Protein AF-A0A7X6NTT7-F1 (afdb_monomer)

Structure (mmCIF, N/CA/C/O backbone):
data_AF-A0A7X6NTT7-F1
#
_entry.id   AF-A0A7X6NT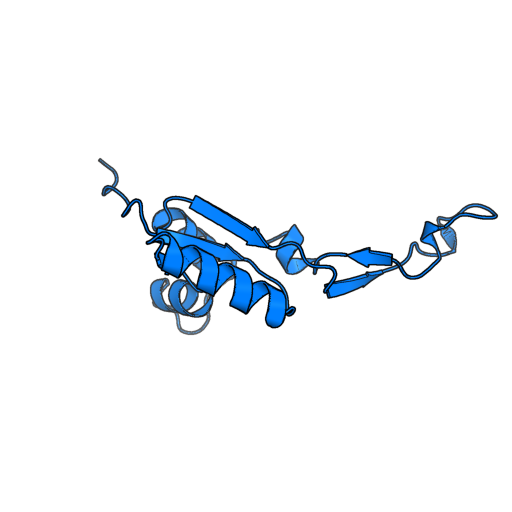T7-F1
#
loop_
_atom_site.group_PDB
_atom_site.id
_atom_site.type_symbol
_atom_site.label_atom_id
_atom_site.label_alt_id
_atom_site.label_comp_id
_atom_site.label_asym_id
_atom_site.label_entity_id
_atom_site.label_seq_id
_atom_site.pdbx_PDB_ins_code
_atom_site.Cartn_x
_atom_site.Cartn_y
_atom_site.Cartn_z
_atom_site.occupancy
_atom_si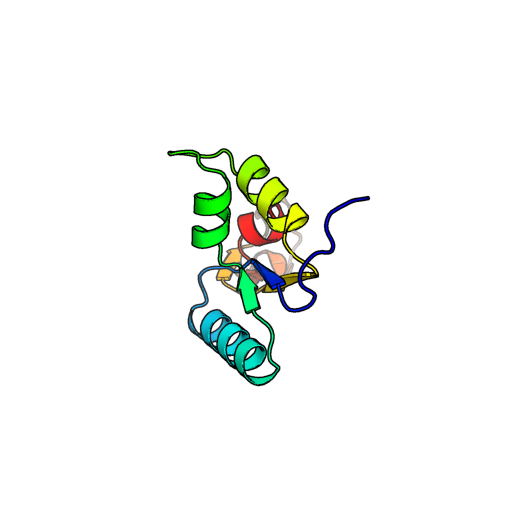te.B_iso_or_equiv
_atom_site.auth_seq_id
_atom_site.auth_comp_id
_atom_site.auth_asym_id
_atom_site.auth_atom_id
_atom_site.pdbx_PDB_model_num
ATOM 1 N N . MET A 1 1 ? -4.968 -7.625 28.990 1.00 46.72 1 MET A N 1
ATOM 2 C CA . MET A 1 1 ? -5.904 -7.962 27.899 1.00 46.72 1 MET A CA 1
ATOM 3 C C . MET A 1 1 ? -5.782 -6.836 26.887 1.00 46.72 1 MET A C 1
ATOM 5 O O . MET A 1 1 ? -5.971 -5.695 27.293 1.00 46.72 1 MET A O 1
ATOM 9 N N . ARG A 1 2 ? -5.314 -7.092 25.657 1.00 56.12 2 ARG A N 1
ATOM 10 C CA . ARG A 1 2 ? -5.354 -6.041 24.624 1.00 56.12 2 ARG A CA 1
ATOM 11 C C . ARG A 1 2 ? -6.835 -5.708 24.385 1.00 56.12 2 ARG A C 1
ATOM 13 O O . ARG A 1 2 ? -7.625 -6.653 24.414 1.00 56.12 2 ARG A O 1
ATOM 20 N N . PRO A 1 3 ? -7.224 -4.430 24.243 1.00 60.34 3 PRO A N 1
ATOM 21 C CA . PRO A 1 3 ? -8.592 -4.107 23.860 1.00 60.34 3 PRO A CA 1
ATOM 22 C C . PRO A 1 3 ? -8.917 -4.855 22.566 1.00 60.34 3 PRO A C 1
ATOM 24 O O . PRO A 1 3 ? -8.066 -4.968 21.682 1.00 60.34 3 PRO A O 1
ATOM 27 N N . GLU A 1 4 ? -10.106 -5.444 22.515 1.00 79.19 4 GLU A N 1
ATOM 28 C CA . GLU A 1 4 ? -10.564 -6.178 21.343 1.00 79.19 4 GLU A CA 1
ATOM 29 C C . GLU A 1 4 ? -10.699 -5.182 20.187 1.00 79.19 4 GLU A C 1
ATOM 31 O O . GLU A 1 4 ? -11.386 -4.166 20.303 1.00 79.19 4 GLU A O 1
ATOM 36 N N . VAL A 1 5 ? -9.949 -5.423 19.112 1.00 87.06 5 VAL A N 1
ATOM 37 C CA . VAL A 1 5 ? -9.980 -4.587 17.912 1.00 87.06 5 VAL A CA 1
ATOM 38 C C . VAL A 1 5 ? -11.318 -4.817 17.211 1.00 87.06 5 VAL A C 1
ATOM 40 O O . VAL A 1 5 ? -11.767 -5.957 17.120 1.00 87.06 5 VAL A O 1
ATOM 43 N N . ASP A 1 6 ? -11.965 -3.755 16.718 1.00 91.69 6 ASP A N 1
ATOM 44 C CA . ASP A 1 6 ? -13.211 -3.896 15.956 1.00 91.69 6 ASP A CA 1
ATOM 45 C C . ASP A 1 6 ? -12.955 -4.801 14.735 1.00 91.69 6 ASP A C 1
ATOM 47 O O . ASP A 1 6 ? -12.123 -4.453 13.888 1.00 91.69 6 ASP A O 1
ATOM 51 N N . PRO A 1 7 ? -13.666 -5.937 14.597 1.00 92.62 7 PRO A N 1
ATOM 52 C CA . PRO A 1 7 ? -13.410 -6.902 13.531 1.00 92.62 7 PRO A CA 1
ATOM 53 C C . PRO A 1 7 ? -13.647 -6.329 12.127 1.00 92.62 7 PRO A C 1
ATOM 55 O O . PRO A 1 7 ? -13.225 -6.921 11.133 1.00 92.62 7 PRO A O 1
ATOM 58 N N . ARG A 1 8 ? -14.320 -5.178 12.023 1.00 93.44 8 ARG A N 1
ATOM 59 C CA . ARG A 1 8 ? -14.600 -4.493 10.758 1.00 93.44 8 ARG A CA 1
ATOM 60 C C . ARG A 1 8 ? -13.458 -3.579 10.325 1.00 93.44 8 ARG A C 1
ATOM 62 O O . ARG A 1 8 ? -13.412 -3.227 9.147 1.00 93.44 8 ARG A O 1
ATOM 69 N N . LYS A 1 9 ? -12.553 -3.185 11.228 1.00 93.88 9 LYS A N 1
ATOM 70 C CA . LYS A 1 9 ? -11.471 -2.236 10.935 1.00 93.88 9 LYS A CA 1
ATOM 71 C C . LYS A 1 9 ? -10.367 -2.900 10.117 1.00 93.88 9 LYS A C 1
ATOM 73 O O . LYS A 1 9 ? -9.673 -3.793 10.598 1.00 93.88 9 LYS A O 1
ATOM 78 N N . VAL A 1 10 ? -10.176 -2.447 8.880 1.00 93.62 10 VAL A N 1
ATOM 79 C CA . VAL A 1 10 ? -9.165 -2.989 7.958 1.00 93.62 10 VAL A CA 1
ATOM 80 C C . VAL A 1 10 ? -8.259 -1.875 7.466 1.00 93.62 10 VAL A C 1
ATOM 82 O O . VAL A 1 10 ? -8.726 -0.931 6.838 1.00 93.62 10 VAL A O 1
ATOM 85 N N . PHE A 1 11 ? -6.958 -1.979 7.699 1.00 92.31 11 PHE A N 1
ATOM 86 C CA . PHE A 1 11 ? -6.004 -1.003 7.185 1.00 92.31 11 PHE A CA 1
ATOM 87 C C . PHE A 1 11 ? -5.662 -1.276 5.722 1.00 92.31 11 PHE A C 1
ATOM 89 O O . PHE A 1 11 ? -5.676 -2.421 5.265 1.00 92.31 11 PHE A O 1
ATOM 96 N N . VAL A 1 12 ? -5.401 -0.214 4.962 1.00 91.12 12 VAL A N 1
ATOM 97 C CA . VAL A 1 12 ? -5.295 -0.283 3.504 1.00 91.12 12 VAL A CA 1
ATOM 98 C C . VAL A 1 12 ? -4.081 0.475 3.029 1.00 91.12 12 VAL A C 1
ATOM 100 O O . VAL A 1 12 ? -3.989 1.685 3.215 1.00 91.12 12 VAL A O 1
ATOM 103 N N . ILE A 1 13 ? -3.215 -0.234 2.321 1.00 90.62 13 ILE A N 1
ATOM 104 C CA . ILE A 1 13 ? -2.002 0.316 1.729 1.00 90.62 13 ILE A CA 1
ATOM 105 C C . ILE A 1 13 ? -2.152 0.194 0.219 1.00 90.62 13 ILE A C 1
ATOM 107 O O . ILE A 1 13 ? -2.521 -0.862 -0.292 1.00 90.62 13 ILE A O 1
ATOM 111 N N . HIS A 1 14 ? -1.955 1.290 -0.507 1.00 92.12 14 HIS A N 1
ATOM 112 C CA . HIS A 1 14 ? -2.146 1.325 -1.953 1.00 92.12 14 HIS A CA 1
ATOM 113 C C . HIS A 1 14 ? -1.239 2.369 -2.605 1.00 92.12 14 HIS A C 1
ATOM 115 O O . HIS A 1 14 ? -0.792 3.321 -1.965 1.00 92.12 14 HIS A O 1
ATOM 121 N N . GLY A 1 15 ? -1.007 2.208 -3.907 1.00 92.12 15 GLY A N 1
ATOM 122 C CA . GLY A 1 15 ? -0.293 3.184 -4.724 1.00 92.12 15 GLY A CA 1
ATOM 123 C C . GLY A 1 15 ? -1.175 4.354 -5.185 1.00 92.12 15 GLY A C 1
ATOM 124 O O . GLY A 1 15 ? -2.126 4.762 -4.523 1.00 92.12 15 GLY A O 1
ATOM 125 N N . ARG A 1 16 ? -0.858 4.918 -6.346 1.00 93.25 16 ARG A N 1
ATOM 126 C CA . ARG A 1 16 ? -1.558 6.027 -7.007 1.00 93.25 16 ARG A CA 1
ATOM 127 C C . ARG A 1 16 ? -2.638 5.585 -8.004 1.00 93.25 16 ARG A C 1
ATOM 129 O O . ARG A 1 16 ? -3.279 6.447 -8.604 1.00 93.25 16 ARG A O 1
ATOM 136 N N . ASN A 1 17 ? -2.882 4.286 -8.184 1.00 95.25 17 ASN A N 1
ATOM 137 C CA . ASN A 1 17 ? -3.980 3.793 -9.023 1.00 95.25 17 ASN A CA 1
ATOM 138 C C . ASN A 1 17 ? -5.365 4.074 -8.398 1.00 95.25 17 ASN A C 1
ATOM 140 O O . ASN A 1 17 ? -5.963 3.241 -7.711 1.00 95.25 17 ASN A O 1
ATOM 144 N N . GLU A 1 18 ? -5.888 5.274 -8.655 1.00 93.94 18 GLU A N 1
ATOM 145 C CA . GLU A 1 18 ? -7.181 5.742 -8.145 1.00 93.94 18 GLU A CA 1
ATOM 146 C C . GLU A 1 18 ? -8.377 4.846 -8.519 1.00 93.94 18 GLU A C 1
ATOM 148 O O . GLU A 1 18 ? -9.209 4.593 -7.642 1.00 93.94 18 GLU A O 1
ATOM 153 N N . PRO A 1 19 ? -8.508 4.335 -9.761 1.00 96.44 19 PRO A N 1
ATOM 154 C CA . PRO A 1 19 ? -9.574 3.391 -10.095 1.00 96.44 19 PRO A CA 1
ATOM 155 C C . PRO A 1 19 ? -9.563 2.131 -9.221 1.00 96.44 19 PRO A C 1
ATOM 157 O O . PRO A 1 19 ? -10.600 1.772 -8.655 1.00 96.44 19 PRO A O 1
ATOM 160 N N . ALA A 1 20 ? -8.400 1.494 -9.055 1.00 95.00 20 ALA A N 1
ATOM 161 C CA . ALA A 1 20 ? -8.263 0.289 -8.239 1.00 95.00 20 ALA A CA 1
ATOM 162 C C . ALA A 1 20 ? -8.553 0.575 -6.758 1.00 95.00 20 ALA A C 1
ATOM 164 O O . ALA A 1 20 ? -9.310 -0.161 -6.117 1.00 95.00 20 ALA A O 1
ATOM 165 N N . ARG A 1 21 ? -8.038 1.700 -6.238 1.00 92.44 21 ARG A N 1
ATOM 166 C CA . ARG A 1 21 ? -8.343 2.184 -4.887 1.00 92.44 21 ARG A CA 1
ATOM 167 C C . ARG A 1 21 ? -9.851 2.335 -4.693 1.00 92.44 21 ARG A C 1
ATOM 169 O O . ARG A 1 21 ? -10.421 1.730 -3.787 1.00 92.44 21 ARG A O 1
ATOM 176 N N . LYS A 1 22 ? -10.531 3.096 -5.554 1.00 92.88 22 LYS A N 1
ATOM 177 C CA . LYS A 1 22 ? -11.981 3.332 -5.441 1.00 92.88 22 LYS A CA 1
ATOM 178 C C . LYS A 1 22 ? -12.783 2.032 -5.487 1.00 92.88 22 LYS A C 1
ATOM 180 O O . LYS A 1 22 ? -13.702 1.880 -4.682 1.00 92.88 22 LYS A O 1
ATOM 185 N N . GLY A 1 23 ? -12.411 1.096 -6.361 1.00 94.88 23 GLY A N 1
ATOM 186 C CA . GLY A 1 23 ? -13.036 -0.226 -6.449 1.00 94.88 23 GLY A CA 1
ATOM 187 C C . GLY A 1 23 ? -12.917 -1.022 -5.148 1.00 94.88 23 GLY A C 1
ATOM 188 O O . GLY A 1 23 ? -13.925 -1.488 -4.617 1.00 94.88 23 GLY A O 1
ATOM 189 N N . LEU A 1 24 ? -11.713 -1.096 -4.574 1.00 92.62 24 LEU A N 1
ATOM 190 C CA . LEU A 1 24 ? -11.472 -1.801 -3.312 1.00 92.62 24 LEU A CA 1
ATOM 191 C C . LEU A 1 24 ? -12.250 -1.176 -2.142 1.00 92.62 24 LEU A C 1
ATOM 193 O O . LEU A 1 24 ? -12.864 -1.880 -1.338 1.00 92.62 24 LEU A O 1
ATOM 197 N N . PHE A 1 25 ? -12.265 0.155 -2.053 1.00 90.50 25 PHE A N 1
ATOM 198 C CA . PHE A 1 25 ? -13.029 0.868 -1.029 1.00 90.50 25 PHE A CA 1
ATOM 199 C C . PHE A 1 25 ? -14.544 0.670 -1.186 1.00 90.50 25 PHE A C 1
ATOM 201 O O . PHE A 1 25 ? -15.240 0.516 -0.183 1.00 90.50 25 PHE A O 1
ATOM 208 N N . ALA A 1 26 ? -15.061 0.642 -2.417 1.00 92.31 26 ALA A N 1
ATOM 209 C CA . ALA A 1 26 ? -16.471 0.363 -2.679 1.00 92.31 26 ALA A CA 1
ATOM 210 C C . ALA A 1 26 ? -16.853 -1.075 -2.295 1.00 92.31 26 ALA A C 1
ATOM 212 O O . ALA A 1 26 ? -17.848 -1.264 -1.598 1.00 92.31 26 ALA A O 1
ATOM 213 N N . PHE A 1 27 ? -16.038 -2.063 -2.678 1.00 92.81 27 PHE A N 1
ATOM 214 C CA . PHE A 1 27 ? -16.260 -3.467 -2.331 1.00 92.81 27 PHE A CA 1
ATOM 215 C C . PHE A 1 27 ? -16.314 -3.679 -0.816 1.00 92.81 27 PHE A C 1
ATOM 217 O O . PHE A 1 27 ? -17.268 -4.263 -0.313 1.00 92.81 27 PHE A O 1
ATOM 224 N N . ARG A 1 28 ? -15.346 -3.134 -0.071 1.00 89.75 28 ARG A N 1
ATOM 225 C CA . ARG A 1 28 ? -15.310 -3.257 1.395 1.00 89.75 28 ARG A CA 1
ATOM 226 C C . ARG A 1 28 ? -16.529 -2.663 2.080 1.00 89.75 28 ARG A C 1
ATOM 228 O O . ARG A 1 28 ? -17.103 -3.314 2.945 1.00 89.75 28 ARG A O 1
ATOM 235 N N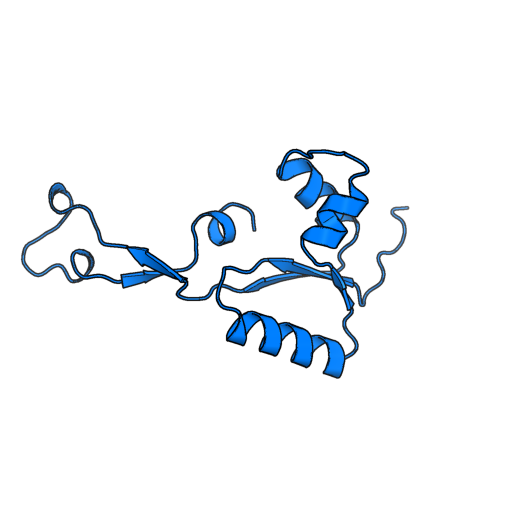 . ARG A 1 29 ? -16.960 -1.472 1.652 1.00 86.25 29 ARG A N 1
ATOM 236 C CA . ARG A 1 29 ? -18.201 -0.868 2.155 1.00 86.25 29 ARG A CA 1
ATOM 237 C C . ARG A 1 29 ? -19.412 -1.758 1.876 1.00 86.25 29 ARG A C 1
ATOM 239 O O . ARG A 1 29 ? -20.267 -1.886 2.743 1.00 86.25 29 ARG A O 1
ATOM 246 N N . ALA A 1 30 ? -19.468 -2.400 0.708 1.00 93.44 30 ALA A N 1
ATOM 247 C CA . ALA A 1 30 ? -20.559 -3.308 0.356 1.00 93.44 30 ALA A CA 1
ATOM 248 C C . ALA A 1 30 ? -20.601 -4.576 1.230 1.00 93.44 30 ALA A C 1
ATOM 250 O O . ALA A 1 30 ? -21.685 -5.094 1.480 1.00 93.44 30 ALA A O 1
ATOM 251 N N . ILE A 1 31 ? -19.452 -5.047 1.725 1.00 93.88 31 ILE A N 1
ATOM 252 C CA . ILE A 1 31 ? -19.359 -6.208 2.631 1.00 93.88 31 ILE A CA 1
ATOM 253 C C . ILE A 1 31 ? -19.276 -5.825 4.120 1.00 93.88 31 ILE A C 1
ATOM 255 O O . ILE A 1 31 ? -19.008 -6.682 4.957 1.00 93.88 31 ILE A O 1
ATOM 259 N N . GLY A 1 32 ? -19.508 -4.554 4.466 1.00 92.50 32 GLY A N 1
ATOM 260 C CA . GLY A 1 32 ? -19.570 -4.087 5.856 1.00 92.50 32 GLY A CA 1
ATOM 261 C C . GLY A 1 32 ? -18.219 -3.917 6.561 1.00 92.50 32 GLY A C 1
ATOM 262 O O . GLY A 1 32 ? -18.187 -3.859 7.790 1.00 92.50 32 GLY A O 1
ATOM 263 N N . LEU A 1 33 ? -17.115 -3.827 5.813 1.00 93.94 33 LEU A N 1
ATOM 264 C CA . LEU A 1 33 ? -15.788 -3.527 6.359 1.00 93.94 33 LEU A CA 1
ATOM 265 C C . LEU A 1 33 ? -15.522 -2.017 6.380 1.00 93.94 33 LEU A C 1
ATOM 267 O O . LEU A 1 33 ? -15.860 -1.291 5.440 1.00 93.94 33 LEU A O 1
ATOM 271 N N . GLU A 1 34 ? -14.854 -1.564 7.437 1.00 91.62 34 GLU A N 1
ATOM 272 C CA . GLU A 1 34 ? -14.495 -0.171 7.699 1.00 91.62 34 GLU A CA 1
ATOM 273 C C . GLU A 1 34 ? -12.997 0.048 7.431 1.00 91.62 34 GLU A C 1
ATOM 275 O O . GLU A 1 34 ? -12.155 -0.326 8.253 1.00 91.62 34 GLU A O 1
ATOM 280 N N . PRO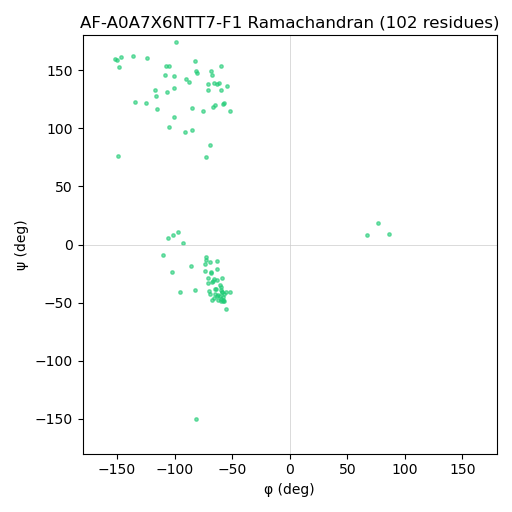 A 1 35 ? -12.622 0.624 6.275 1.00 89.62 35 PRO A N 1
ATOM 281 C CA . PRO A 1 35 ? -11.223 0.855 5.965 1.00 89.62 35 PRO A CA 1
ATOM 282 C C . PRO A 1 35 ? -10.632 1.974 6.828 1.00 89.62 35 PRO A C 1
ATOM 284 O O . PRO A 1 35 ? -11.216 3.051 6.900 1.00 89.62 35 PRO A O 1
ATOM 287 N N . ILE A 1 36 ? -9.455 1.736 7.406 1.00 90.94 36 ILE A N 1
ATOM 288 C CA . ILE A 1 36 ? -8.601 2.784 7.971 1.00 90.94 36 ILE A CA 1
ATOM 289 C C . ILE A 1 36 ? -7.769 3.349 6.820 1.00 90.94 36 ILE A C 1
ATOM 291 O O . ILE A 1 36 ? -6.993 2.622 6.188 1.00 90.94 36 ILE A O 1
ATOM 295 N N . GLU A 1 37 ? -7.954 4.631 6.516 1.00 85.12 37 GLU A N 1
ATOM 296 C CA . GLU A 1 37 ? -7.167 5.323 5.490 1.00 85.12 37 GLU A CA 1
ATOM 297 C C . GLU A 1 37 ? -5.816 5.796 6.037 1.00 85.12 37 GLU A 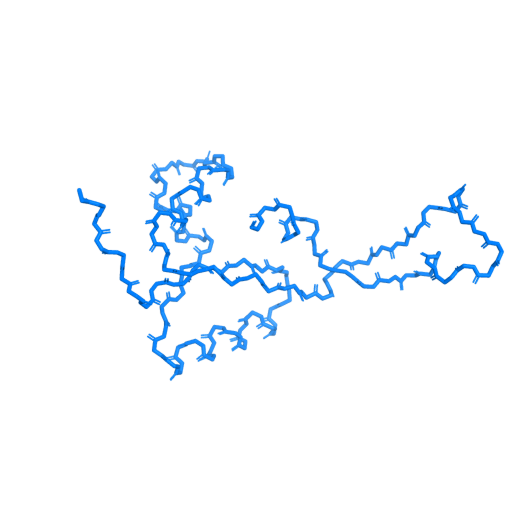C 1
ATOM 299 O O . GLU A 1 37 ? -5.651 6.020 7.234 1.00 85.12 37 GLU A O 1
ATOM 304 N N . TRP A 1 38 ? -4.846 6.024 5.148 1.00 85.69 38 TRP A N 1
ATOM 305 C CA . TRP A 1 38 ? -3.531 6.548 5.533 1.00 85.69 38 TRP A CA 1
ATOM 306 C C . TRP A 1 38 ? -3.620 7.870 6.316 1.00 85.69 38 TRP A C 1
ATOM 308 O O . TRP A 1 38 ? -2.937 8.055 7.318 1.00 85.69 38 TRP A O 1
ATOM 318 N N . SER A 1 39 ? -4.505 8.783 5.906 1.00 86.38 39 SER A N 1
ATOM 319 C CA . SER A 1 39 ? -4.739 10.055 6.605 1.00 86.38 39 SER A CA 1
ATOM 320 C C . SER A 1 39 ? -5.383 9.879 7.984 1.00 86.38 39 SER A C 1
ATOM 322 O O . SER A 1 39 ? -5.108 10.662 8.896 1.00 86.38 39 SER A O 1
ATOM 324 N N . GLU A 1 40 ? -6.223 8.855 8.152 1.00 89.69 40 GLU A N 1
ATOM 325 C CA . GLU A 1 40 ? -6.779 8.482 9.456 1.00 89.69 40 GLU A CA 1
ATOM 326 C C . GLU A 1 40 ? -5.660 7.944 10.351 1.00 89.69 40 GLU A C 1
ATOM 328 O O . GLU A 1 40 ? -5.479 8.453 11.452 1.00 89.69 40 GLU A O 1
ATOM 333 N N . ALA A 1 41 ? -4.827 7.030 9.842 1.00 89.88 41 ALA A N 1
ATOM 334 C CA . ALA A 1 41 ? -3.675 6.493 10.566 1.00 89.88 41 ALA A CA 1
ATOM 335 C C . ALA A 1 41 ? -2.672 7.585 10.990 1.00 89.88 41 ALA A C 1
ATOM 337 O O . ALA A 1 41 ? -2.202 7.573 12.127 1.00 89.88 41 ALA A O 1
ATOM 338 N N . ILE A 1 42 ? -2.393 8.574 10.127 1.00 90.62 42 ILE A N 1
ATOM 339 C CA . ILE A 1 42 ? -1.589 9.757 10.491 1.00 90.62 42 ILE A CA 1
ATOM 340 C C . ILE A 1 42 ? -2.237 10.494 11.665 1.00 90.62 42 ILE A C 1
ATOM 342 O O . ILE A 1 42 ? -1.564 10.811 12.643 1.00 90.62 42 ILE A O 1
ATOM 346 N N . THR A 1 43 ? -3.544 10.747 11.592 1.00 92.38 43 THR A N 1
ATOM 347 C CA . THR A 1 43 ? -4.276 11.485 12.633 1.00 92.38 43 THR A CA 1
ATOM 348 C C . THR A 1 43 ? -4.272 10.730 13.961 1.00 92.38 43 THR A C 1
ATOM 350 O O . THR A 1 43 ? -4.104 11.336 15.019 1.00 92.38 43 THR A O 1
ATOM 353 N N . MET A 1 44 ? -4.385 9.401 13.916 1.00 91.62 44 MET A N 1
ATOM 354 C CA . MET A 1 44 ? -4.339 8.539 15.097 1.00 91.62 44 MET A CA 1
ATOM 355 C C . MET A 1 44 ? -2.989 8.593 15.828 1.00 91.62 44 MET A C 1
ATOM 357 O O . MET A 1 44 ? -2.942 8.281 17.016 1.00 91.62 44 MET A O 1
ATOM 361 N N . THR A 1 45 ? -1.902 9.012 15.167 1.00 93.50 45 THR A N 1
ATOM 362 C CA . THR A 1 45 ? -0.606 9.208 15.842 1.00 93.50 45 THR A CA 1
ATOM 363 C C . THR A 1 45 ? -0.621 10.387 16.817 1.00 93.50 45 THR A C 1
ATOM 365 O O . THR A 1 45 ? 0.193 10.431 17.737 1.00 93.50 45 THR A O 1
ATOM 368 N N . GLY A 1 46 ? -1.518 11.363 16.619 1.00 93.12 46 GLY A N 1
ATOM 369 C CA . GLY A 1 46 ? -1.538 12.618 17.377 1.00 93.12 46 GLY A CA 1
ATOM 370 C C . GLY A 1 46 ? -0.333 13.535 17.118 1.00 93.12 46 GLY A C 1
ATOM 371 O O . GLY A 1 46 ? -0.171 14.536 17.815 1.00 93.12 46 GLY A O 1
ATOM 372 N N . GLN A 1 47 ? 0.520 13.215 16.141 1.00 90.62 47 GLN A N 1
ATOM 373 C CA . GLN A 1 47 ? 1.730 13.968 15.816 1.00 90.62 47 GLN A CA 1
ATOM 374 C C . GLN A 1 47 ? 1.499 14.870 14.597 1.00 90.62 47 GLN A C 1
ATOM 376 O O . GLN A 1 47 ? 0.806 14.499 13.654 1.00 90.62 47 GLN A O 1
ATOM 381 N N . GLY A 1 48 ? 2.118 16.055 14.582 1.00 88.31 48 GLY A N 1
ATOM 382 C CA . GLY A 1 48 ? 2.019 16.973 13.437 1.00 88.31 48 GLY A CA 1
ATOM 383 C C . GLY A 1 48 ? 2.777 16.496 12.190 1.00 88.31 48 GLY A C 1
ATOM 384 O O . GLY A 1 48 ? 2.390 16.824 11.074 1.00 88.31 48 GLY A O 1
ATOM 385 N N . SER A 1 49 ? 3.850 15.723 12.374 1.00 87.69 49 SER A N 1
ATOM 386 C CA . SER A 1 49 ? 4.660 15.148 11.293 1.00 87.69 49 SER A CA 1
ATOM 387 C C . SER A 1 49 ? 5.245 13.805 11.748 1.00 87.69 49 SER A C 1
ATOM 389 O O . SER A 1 49 ? 6.417 13.760 12.132 1.00 87.69 49 SER A O 1
ATOM 391 N N . PRO A 1 50 ? 4.439 12.729 11.776 1.00 87.19 50 PRO A N 1
ATOM 392 C CA . PRO A 1 50 ? 4.882 11.439 12.284 1.00 87.19 50 PRO A CA 1
ATOM 393 C C . PRO A 1 50 ? 5.934 10.779 11.399 1.00 87.19 50 PRO A C 1
ATOM 395 O O . PRO A 1 50 ? 5.918 10.918 10.172 1.00 87.19 50 PRO A O 1
ATOM 398 N N . TYR A 1 51 ? 6.821 10.004 12.023 1.00 90.06 51 TYR A N 1
ATOM 399 C CA . TYR A 1 51 ? 7.637 9.046 11.289 1.00 90.06 51 TYR A CA 1
ATOM 400 C C . TYR A 1 51 ? 6.739 7.929 10.746 1.00 90.06 51 TYR A C 1
ATOM 402 O O . TYR A 1 51 ? 5.768 7.525 11.383 1.00 90.06 51 TYR A O 1
ATOM 410 N N . ILE A 1 52 ? 7.064 7.398 9.567 1.00 87.62 52 ILE A N 1
ATOM 411 C CA . ILE A 1 52 ? 6.197 6.426 8.897 1.00 87.62 52 ILE A CA 1
ATOM 412 C C . ILE A 1 52 ? 5.969 5.154 9.724 1.00 87.62 52 ILE A C 1
ATOM 414 O O . ILE A 1 52 ? 4.858 4.633 9.767 1.00 87.62 52 ILE A O 1
ATOM 418 N N . GLY A 1 53 ? 6.985 4.714 10.472 1.00 88.56 53 GLY A N 1
ATOM 419 C CA . GLY A 1 53 ? 6.857 3.585 11.391 1.00 88.56 53 GLY A CA 1
ATOM 420 C C . GLY A 1 53 ? 5.862 3.835 12.528 1.00 88.56 53 GLY A C 1
ATOM 421 O O . GLY A 1 53 ? 5.201 2.895 12.960 1.00 88.56 53 GLY A O 1
ATOM 422 N N . ASP A 1 54 ? 5.690 5.082 12.976 1.00 91.62 54 ASP A N 1
ATOM 423 C CA . ASP A 1 54 ? 4.705 5.423 14.011 1.00 91.62 54 ASP A CA 1
ATOM 424 C C . ASP A 1 54 ? 3.278 5.309 13.469 1.00 91.62 54 ASP A C 1
ATOM 426 O O . ASP A 1 54 ? 2.398 4.765 14.140 1.00 91.62 54 ASP A O 1
ATOM 430 N N . VAL A 1 55 ? 3.064 5.745 12.222 1.00 91.00 55 VAL A N 1
ATOM 431 C CA . VAL A 1 55 ? 1.786 5.582 11.511 1.00 91.00 55 VAL A CA 1
ATOM 432 C C . VAL A 1 55 ? 1.438 4.098 11.382 1.00 91.00 55 VAL A C 1
ATOM 434 O O . VAL A 1 55 ? 0.321 3.698 11.715 1.00 91.00 55 VAL A O 1
ATOM 437 N N . LEU A 1 56 ? 2.403 3.271 10.964 1.00 90.00 56 LEU A N 1
ATOM 438 C CA . LEU A 1 56 ? 2.224 1.823 10.825 1.00 90.00 56 LEU A CA 1
ATOM 439 C C . LEU A 1 56 ? 1.933 1.146 12.168 1.00 90.00 56 LEU A C 1
ATOM 441 O O . LEU A 1 56 ? 0.998 0.354 12.259 1.00 90.00 56 LEU A O 1
ATOM 445 N N . ASN A 1 57 ? 2.666 1.493 13.228 1.00 91.56 57 ASN A N 1
ATOM 446 C CA . ASN A 1 57 ? 2.448 0.936 14.566 1.00 91.56 57 ASN A CA 1
ATOM 447 C C . ASN A 1 57 ? 1.020 1.187 15.067 1.00 91.56 57 ASN A C 1
ATOM 449 O O . ASN A 1 57 ? 0.371 0.281 15.595 1.00 91.56 57 ASN A O 1
ATOM 453 N N . VAL A 1 58 ? 0.519 2.410 14.887 1.00 92.69 58 VAL A N 1
ATOM 454 C CA . VAL A 1 58 ? -0.837 2.782 15.300 1.00 92.69 58 VAL A CA 1
ATOM 455 C C . VAL A 1 58 ? -1.890 2.095 14.427 1.00 92.69 58 VAL A C 1
ATOM 457 O O . VAL A 1 58 ? -2.864 1.558 14.958 1.00 92.69 58 VAL A O 1
ATOM 460 N N . ALA A 1 59 ? -1.678 2.045 13.110 1.00 91.56 59 ALA A N 1
ATOM 461 C CA . ALA A 1 59 ? -2.583 1.369 12.186 1.00 91.56 59 ALA A CA 1
ATOM 462 C C . ALA A 1 59 ? -2.685 -0.136 12.479 1.00 91.56 59 ALA A C 1
ATOM 464 O O . ALA A 1 59 ? -3.788 -0.663 12.606 1.00 91.56 59 ALA A O 1
ATOM 465 N N . PHE A 1 60 ? -1.556 -0.826 12.659 1.00 90.75 60 PHE A N 1
ATOM 466 C CA . PHE A 1 60 ? -1.523 -2.257 12.975 1.00 90.75 60 PHE A CA 1
ATOM 467 C C . PHE A 1 60 ? -2.096 -2.572 14.357 1.00 90.75 60 PHE A C 1
ATOM 469 O O . PHE A 1 60 ? -2.701 -3.624 14.544 1.00 90.75 60 PHE A O 1
ATOM 476 N N . GLY A 1 61 ? -1.952 -1.661 15.323 1.00 91.81 61 GLY A N 1
ATOM 477 C CA . GLY A 1 61 ? -2.580 -1.800 16.636 1.00 91.81 61 GLY A CA 1
ATOM 478 C C . GLY A 1 61 ? -4.108 -1.679 16.611 1.00 91.81 61 GLY A C 1
ATOM 479 O O . GLY A 1 61 ? -4.765 -2.200 17.511 1.00 91.81 61 GLY A O 1
ATOM 480 N N . ALA A 1 62 ? -4.668 -1.007 15.601 1.00 91.25 62 ALA A N 1
ATOM 481 C CA . ALA A 1 62 ? -6.095 -0.705 15.488 1.00 91.25 62 ALA A CA 1
ATOM 482 C C . ALA A 1 62 ? -6.826 -1.482 14.381 1.00 91.25 62 ALA A C 1
ATOM 484 O O . ALA A 1 62 ? -8.051 -1.400 14.292 1.00 91.25 62 ALA A O 1
ATOM 485 N N . ALA A 1 63 ? -6.103 -2.199 13.522 1.00 93.88 63 ALA A N 1
ATOM 486 C CA . ALA A 1 63 ? -6.668 -2.946 12.408 1.00 93.88 63 ALA A CA 1
ATOM 487 C C . ALA A 1 63 ? -6.784 -4.439 12.730 1.00 93.88 63 ALA A C 1
ATOM 489 O O . ALA A 1 63 ? -5.840 -5.066 13.207 1.00 93.88 63 ALA A O 1
ATOM 490 N N . GLN A 1 64 ? -7.928 -5.033 12.398 1.00 94.12 64 GLN A N 1
ATOM 491 C CA . GLN A 1 64 ? -8.124 -6.481 12.433 1.00 94.12 64 GLN A CA 1
ATOM 492 C C . GLN A 1 64 ? -7.346 -7.181 11.308 1.00 94.12 64 GLN A C 1
ATOM 494 O O . GLN A 1 64 ? -6.907 -8.322 11.460 1.00 94.12 64 GLN A O 1
ATOM 499 N N . ALA A 1 65 ? -7.204 -6.512 10.163 1.00 92.06 65 ALA A N 1
ATOM 500 C CA . ALA A 1 65 ? -6.479 -7.014 9.004 1.00 92.06 65 ALA A CA 1
ATOM 501 C C . ALA A 1 65 ? -5.859 -5.866 8.200 1.00 92.06 65 ALA A C 1
ATOM 503 O O . ALA A 1 65 ? -6.325 -4.726 8.259 1.00 92.06 65 ALA A O 1
ATOM 504 N N . VAL A 1 66 ? -4.842 -6.193 7.405 1.00 91.75 66 VAL A N 1
ATOM 505 C CA . VAL A 1 66 ? -4.177 -5.269 6.481 1.00 91.75 66 VAL A CA 1
ATOM 506 C C . VAL A 1 66 ? -4.389 -5.768 5.056 1.00 91.75 66 VAL A C 1
ATOM 508 O O . VAL A 1 66 ? -4.210 -6.951 4.771 1.00 91.75 66 VAL A O 1
ATOM 511 N N . VAL A 1 67 ? -4.782 -4.868 4.157 1.00 91.38 67 VAL A N 1
ATOM 512 C CA . VAL A 1 67 ? -4.900 -5.134 2.721 1.00 91.38 67 VAL A CA 1
ATOM 513 C C . VAL A 1 67 ? -3.894 -4.271 1.978 1.00 91.38 67 VAL A C 1
ATOM 515 O O . VAL A 1 67 ? -4.013 -3.045 1.956 1.00 91.38 67 VAL A O 1
ATOM 518 N N . VAL A 1 68 ? -2.944 -4.929 1.321 1.00 92.50 68 VAL A N 1
ATOM 519 C CA . VAL A 1 68 ? -1.927 -4.291 0.484 1.00 92.50 68 VAL A CA 1
ATOM 520 C C . VAL A 1 68 ? -2.347 -4.439 -0.974 1.00 92.50 68 VAL A C 1
ATOM 522 O O . VAL A 1 68 ? -2.359 -5.538 -1.527 1.00 92.50 68 VAL A O 1
ATOM 525 N N . LEU A 1 69 ? -2.743 -3.334 -1.601 1.00 93.12 69 LEU A N 1
ATOM 526 C CA . LEU A 1 69 ? -3.173 -3.296 -2.993 1.00 93.12 69 LEU A CA 1
ATOM 527 C C . LEU A 1 69 ? -1.972 -3.011 -3.901 1.00 93.12 69 LEU A C 1
ATOM 529 O O . LEU A 1 69 ? -1.582 -1.862 -4.109 1.00 93.12 69 LEU A O 1
ATOM 533 N N . GLN A 1 70 ? -1.405 -4.084 -4.446 1.00 95.38 70 GLN A N 1
ATOM 534 C CA . GLN A 1 70 ? -0.282 -4.048 -5.378 1.00 95.38 70 GLN A CA 1
ATOM 535 C C . GLN A 1 70 ? -0.776 -3.843 -6.812 1.00 95.38 70 GLN A C 1
ATOM 537 O O . GLN A 1 70 ? -1.222 -4.777 -7.477 1.00 95.38 70 GLN A O 1
ATOM 542 N N . THR A 1 71 ? -0.717 -2.602 -7.285 1.00 95.81 71 THR A N 1
ATOM 543 C CA . THR A 1 71 ? -1.088 -2.221 -8.652 1.00 95.81 71 THR A CA 1
ATOM 544 C C . THR A 1 71 ? 0.150 -1.879 -9.491 1.00 95.81 71 THR A C 1
ATOM 546 O O . THR A 1 71 ? 1.168 -1.499 -8.922 1.00 95.81 71 THR A O 1
ATOM 549 N N . PRO A 1 72 ? 0.099 -2.035 -10.828 1.00 96.12 72 PRO A N 1
ATOM 550 C CA . PRO A 1 72 ? 1.203 -1.712 -11.737 1.00 96.12 72 PRO A CA 1
ATOM 551 C C . PRO A 1 72 ? 1.374 -0.189 -11.870 1.00 96.12 72 PRO A C 1
ATOM 553 O O . PRO A 1 72 ? 0.938 0.409 -12.850 1.00 96.12 72 PRO A O 1
ATOM 556 N N . ASP A 1 73 ? 1.937 0.453 -10.854 1.00 95.44 73 ASP A N 1
ATOM 557 C CA . ASP A 1 73 ? 1.964 1.913 -10.725 1.00 95.44 73 ASP A CA 1
ATOM 558 C C . ASP A 1 73 ? 3.251 2.537 -11.244 1.00 95.44 73 ASP A C 1
ATOM 560 O O . ASP A 1 73 ? 3.207 3.589 -11.881 1.00 95.44 73 ASP A O 1
ATOM 564 N N . ASP A 1 74 ? 4.380 1.895 -10.956 1.00 95.88 74 ASP A N 1
ATOM 565 C CA . ASP A 1 74 ? 5.692 2.340 -11.396 1.00 95.88 74 ASP A CA 1
ATOM 566 C C . ASP A 1 74 ? 6.173 1.445 -12.547 1.00 95.88 74 ASP A C 1
ATOM 568 O O . ASP A 1 74 ? 5.797 0.277 -12.676 1.00 95.88 74 ASP A O 1
ATOM 572 N N . VAL A 1 75 ? 7.030 2.013 -13.387 1.00 96.12 75 VAL A N 1
ATOM 573 C CA . VAL A 1 75 ? 7.714 1.306 -14.469 1.00 96.12 75 VAL A CA 1
ATOM 574 C C . VAL A 1 75 ? 9.172 1.129 -14.069 1.00 96.12 75 VAL A C 1
ATOM 576 O O . VAL A 1 75 ? 9.818 2.098 -13.667 1.00 96.12 75 VAL A O 1
ATOM 579 N N . ALA A 1 76 ? 9.704 -0.081 -14.203 1.00 94.19 76 ALA A N 1
ATOM 580 C CA . ALA A 1 76 ? 11.117 -0.373 -13.994 1.00 94.19 76 ALA A CA 1
ATOM 581 C C . AL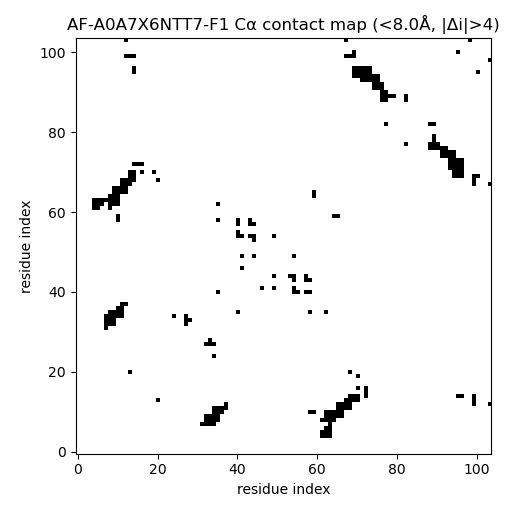A A 1 76 ? 11.673 -1.279 -15.086 1.00 94.19 76 ALA A C 1
ATOM 583 O O . ALA A 1 76 ? 10.935 -1.914 -15.829 1.00 94.19 76 ALA A O 1
ATOM 584 N N . HIS A 1 77 ? 12.992 -1.304 -15.185 1.00 95.19 77 HIS A N 1
ATOM 585 C CA . HIS A 1 77 ? 13.743 -2.219 -16.028 1.00 95.19 77 HIS A CA 1
ATOM 586 C C . HIS A 1 77 ? 15.081 -2.501 -15.348 1.00 95.19 77 HIS A C 1
ATOM 588 O O . HIS A 1 77 ? 15.578 -1.689 -14.558 1.00 95.19 77 HIS A O 1
ATOM 594 N N . LEU A 1 78 ? 15.642 -3.668 -15.634 1.00 95.12 78 LEU A N 1
ATOM 595 C CA . LEU A 1 78 ? 16.945 -4.076 -15.147 1.00 95.12 78 LEU A CA 1
ATOM 596 C C . LEU A 1 78 ? 18.024 -3.169 -15.746 1.00 95.12 78 LEU A C 1
ATOM 598 O O . LEU A 1 78 ? 17.995 -2.824 -16.927 1.00 95.12 78 LEU A O 1
ATOM 602 N N . HIS A 1 79 ? 18.992 -2.789 -14.917 1.00 94.88 79 HIS A N 1
ATOM 603 C CA . HIS A 1 79 ? 20.145 -2.027 -15.375 1.00 94.88 79 HIS A CA 1
ATOM 604 C C . HIS A 1 79 ? 20.921 -2.817 -16.440 1.00 94.88 79 HIS A C 1
ATOM 606 O O . HIS A 1 79 ? 21.253 -3.983 -16.229 1.00 94.88 79 HIS A O 1
ATOM 612 N N . GLU A 1 80 ? 21.273 -2.174 -17.555 1.00 93.19 80 GLU A N 1
ATOM 613 C CA . GLU A 1 80 ? 21.849 -2.844 -18.733 1.00 93.19 80 GLU A CA 1
ATOM 614 C C . GLU A 1 80 ? 23.157 -3.594 -18.438 1.00 93.19 80 GLU A C 1
ATOM 616 O O . GLU A 1 80 ? 23.455 -4.602 -19.066 1.00 93.19 80 GLU A O 1
ATOM 621 N N . SER A 1 81 ? 23.944 -3.160 -17.449 1.00 95.62 81 SER A N 1
ATOM 622 C CA . SER A 1 81 ? 25.180 -3.867 -17.078 1.00 95.62 81 SER A CA 1
ATOM 623 C C . SER A 1 81 ? 24.952 -5.196 -16.347 1.00 95.62 81 SER A C 1
ATOM 625 O O . SER A 1 81 ? 25.919 -5.907 -16.083 1.00 95.62 81 SER A O 1
ATOM 627 N N . LEU A 1 82 ? 23.719 -5.484 -15.927 1.00 96.62 82 LEU A N 1
ATOM 628 C CA . LEU A 1 82 ? 23.346 -6.685 -15.172 1.00 96.62 82 LEU A CA 1
ATOM 629 C C . LEU A 1 82 ? 22.590 -7.702 -16.038 1.00 96.62 82 LEU A C 1
ATOM 631 O O . LEU A 1 82 ? 22.119 -8.709 -15.518 1.00 96.62 82 LEU A O 1
ATOM 635 N N . THR A 1 83 ? 22.468 -7.435 -17.338 1.00 96.00 83 THR A N 1
ATOM 636 C CA . THR A 1 83 ? 21.632 -8.206 -18.257 1.00 96.00 83 THR A CA 1
ATOM 637 C C . THR A 1 83 ? 22.417 -9.240 -19.072 1.00 96.00 83 THR A C 1
ATOM 639 O O . THR A 1 83 ? 23.649 -9.288 -19.044 1.00 96.00 83 THR A O 1
ATOM 642 N N . TYR A 1 84 ? 21.697 -10.056 -19.842 1.00 93.88 84 TYR A N 1
ATOM 643 C CA . TYR A 1 84 ? 22.238 -10.962 -20.855 1.00 93.88 84 TYR A CA 1
ATOM 644 C C . TYR A 1 84 ? 21.603 -10.690 -22.235 1.00 93.88 84 TYR A C 1
ATOM 646 O O . TYR A 1 84 ? 20.543 -10.067 -22.326 1.00 93.88 84 TYR A O 1
ATOM 654 N N . PRO A 1 85 ? 22.220 -11.130 -23.352 1.00 94.19 85 PRO A N 1
ATOM 655 C CA . PRO A 1 85 ? 21.637 -10.936 -24.678 1.00 94.19 85 PRO A CA 1
ATOM 656 C C . PRO A 1 85 ? 20.232 -11.548 -24.789 1.00 94.19 85 PRO A C 1
ATOM 658 O O . PRO A 1 85 ? 20.064 -12.754 -24.619 1.00 94.19 85 PRO A O 1
ATOM 661 N N . GLY A 1 86 ? 19.237 -10.718 -25.115 1.00 91.62 86 GLY A N 1
ATOM 662 C CA . GLY A 1 86 ? 17.836 -11.134 -25.261 1.00 91.62 86 GLY A CA 1
ATOM 663 C C . GLY A 1 86 ? 17.021 -11.143 -23.965 1.00 91.62 86 GLY A C 1
ATOM 664 O O . GLY A 1 86 ? 15.891 -11.626 -23.976 1.00 91.62 86 GLY A O 1
ATOM 665 N N . ASP A 1 87 ? 17.567 -10.619 -22.871 1.00 93.62 87 ASP A N 1
ATOM 666 C CA . ASP A 1 87 ? 16.878 -10.533 -21.588 1.00 93.62 87 ASP A CA 1
ATOM 667 C C . ASP A 1 87 ? 15.675 -9.566 -21.638 1.00 93.62 87 ASP A C 1
ATOM 669 O O . ASP A 1 87 ? 15.847 -8.360 -21.881 1.00 93.62 87 ASP A O 1
ATOM 673 N N . PRO A 1 88 ? 14.447 -10.060 -21.395 1.00 90.12 88 PRO A N 1
ATOM 674 C CA . PRO A 1 88 ? 13.245 -9.235 -21.429 1.00 90.12 88 PRO A CA 1
ATOM 675 C C . PRO A 1 88 ? 13.173 -8.221 -20.278 1.00 90.12 88 PRO A C 1
ATOM 677 O O . PRO A 1 88 ? 12.381 -7.278 -20.361 1.00 90.12 88 PRO A O 1
ATOM 680 N N . GLU A 1 89 ? 13.978 -8.369 -19.221 1.00 91.38 89 GLU A N 1
ATOM 681 C CA . GLU A 1 89 ? 13.947 -7.474 -18.057 1.00 91.38 89 GLU A CA 1
ATOM 682 C C . GLU A 1 89 ? 14.549 -6.090 -18.338 1.00 91.38 89 GLU A C 1
ATOM 684 O O . GLU A 1 89 ? 14.307 -5.151 -17.584 1.00 91.38 89 GLU A O 1
ATOM 689 N N . THR A 1 90 ? 15.267 -5.917 -19.452 1.00 91.31 90 THR A N 1
ATOM 690 C CA . THR A 1 90 ? 15.709 -4.594 -19.942 1.00 91.31 90 THR A CA 1
ATOM 691 C C . THR A 1 90 ? 14.574 -3.772 -20.552 1.00 91.31 90 THR A C 1
ATOM 693 O O . THR A 1 90 ? 14.693 -2.557 -20.711 1.00 91.31 90 THR A O 1
ATOM 696 N N . SER A 1 91 ? 13.451 -4.412 -20.889 1.00 94.06 91 SER A N 1
ATOM 697 C CA . SER A 1 91 ? 12.259 -3.710 -21.360 1.00 94.06 91 SER A CA 1
ATOM 698 C C . SER A 1 91 ? 11.456 -3.154 -20.179 1.00 94.06 91 SER A C 1
ATOM 700 O O . SER A 1 91 ? 11.433 -3.778 -19.121 1.00 94.06 91 SER A O 1
ATOM 702 N N . PRO A 1 92 ? 10.747 -2.023 -20.347 1.00 95.62 92 PRO A N 1
ATOM 703 C CA . PRO A 1 92 ? 9.854 -1.486 -19.324 1.00 95.62 92 PRO A CA 1
ATOM 704 C C . PRO A 1 92 ? 8.845 -2.526 -18.811 1.00 95.62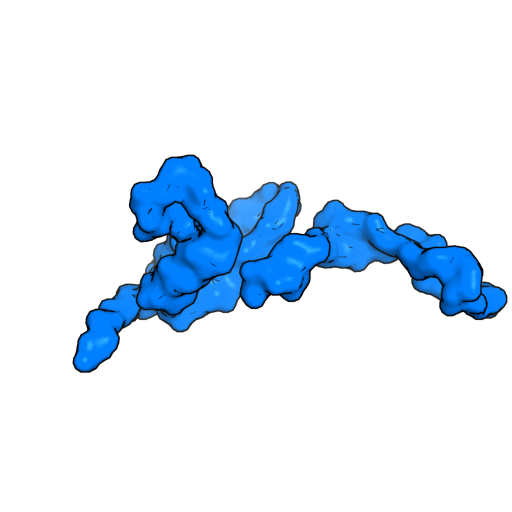 92 PRO A C 1
ATOM 706 O O . PRO A 1 92 ? 7.964 -2.965 -19.548 1.00 95.62 92 PRO A O 1
ATOM 709 N N . GLN A 1 93 ? 8.960 -2.882 -17.534 1.00 94.88 93 GLN A N 1
ATOM 710 C CA . GLN A 1 93 ? 8.034 -3.739 -16.803 1.00 94.88 93 GLN A CA 1
ATOM 711 C C . GLN A 1 93 ? 7.241 -2.914 -15.795 1.00 94.88 93 GLN A C 1
ATOM 713 O O . GLN A 1 93 ? 7.745 -1.957 -15.203 1.00 94.88 93 GLN A O 1
ATOM 718 N N . MET A 1 94 ? 5.991 -3.303 -15.580 1.00 95.69 94 MET A N 1
ATOM 719 C CA . MET A 1 94 ? 5.143 -2.666 -14.583 1.00 95.69 94 MET A CA 1
ATOM 720 C C . MET A 1 94 ? 5.333 -3.316 -13.212 1.00 95.69 94 MET A C 1
ATOM 722 O O . MET A 1 94 ? 5.372 -4.541 -13.109 1.00 95.69 94 MET A O 1
ATOM 726 N N . GLN A 1 95 ? 5.359 -2.511 -12.154 1.00 95.12 95 GLN A N 1
ATOM 727 C CA . GLN A 1 95 ? 5.465 -2.995 -10.779 1.00 95.12 95 GLN A CA 1
ATOM 728 C C . GLN A 1 95 ? 4.698 -2.109 -9.784 1.00 95.12 95 GLN A C 1
ATOM 730 O O . GLN A 1 95 ? 4.406 -0.944 -10.073 1.00 95.12 95 GLN A O 1
ATOM 735 N N . PRO A 1 96 ? 4.393 -2.623 -8.581 1.00 95.94 96 PRO A N 1
ATOM 736 C CA . PRO A 1 96 ? 3.964 -1.788 -7.469 1.00 95.94 96 PRO A CA 1
ATOM 737 C C . PRO A 1 96 ? 5.018 -0.757 -7.087 1.00 95.94 96 PRO A C 1
ATOM 739 O O . PRO A 1 96 ? 6.217 -0.962 -7.267 1.00 95.94 96 PRO A O 1
ATOM 742 N N . ARG A 1 97 ? 4.561 0.354 -6.504 1.00 93.75 97 ARG A N 1
ATOM 743 C CA . ARG A 1 97 ? 5.474 1.375 -5.991 1.00 93.75 97 ARG A CA 1
ATOM 744 C C . ARG A 1 97 ? 6.359 0.787 -4.888 1.00 93.75 97 ARG A C 1
ATOM 746 O O . ARG A 1 97 ? 5.812 0.107 -4.018 1.00 93.75 97 ARG A O 1
ATOM 753 N N . PRO A 1 98 ? 7.663 1.112 -4.827 1.00 90.94 98 PRO A N 1
ATOM 754 C CA . PRO A 1 98 ? 8.554 0.619 -3.777 1.00 90.94 98 PRO A CA 1
ATOM 755 C C . PRO A 1 98 ? 8.018 0.853 -2.361 1.00 90.94 98 PRO A C 1
ATOM 757 O O . PRO A 1 98 ? 8.049 -0.052 -1.539 1.00 90.94 98 PRO A O 1
ATOM 760 N N . ASN A 1 99 ? 7.429 2.018 -2.089 1.00 85.50 99 ASN A N 1
ATOM 761 C CA . ASN A 1 99 ? 6.811 2.311 -0.794 1.00 85.50 99 ASN A CA 1
ATOM 762 C C . ASN A 1 99 ? 5.6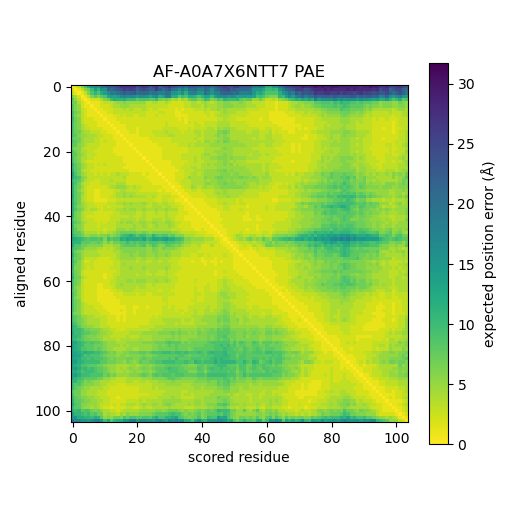76 1.326 -0.442 1.00 85.50 99 ASN A C 1
ATOM 764 O O . ASN A 1 99 ? 5.572 0.899 0.695 1.00 85.50 99 ASN A O 1
ATOM 768 N N . VAL A 1 100 ? 4.880 0.872 -1.417 1.00 88.50 100 VAL A N 1
ATOM 769 C CA . VAL A 1 100 ? 3.839 -0.157 -1.200 1.00 88.50 100 VAL A CA 1
ATOM 770 C C . VAL A 1 100 ? 4.449 -1.552 -1.011 1.00 88.50 100 VAL A C 1
ATOM 772 O O . VAL A 1 100 ? 3.808 -2.420 -0.437 1.00 88.50 100 VAL A O 1
ATOM 775 N N . LEU A 1 101 ? 5.669 -1.794 -1.496 1.00 83.75 101 LEU A N 1
ATOM 776 C CA . LEU A 1 101 ? 6.378 -3.063 -1.300 1.00 83.75 101 LEU A CA 1
ATOM 777 C C . LEU A 1 101 ? 7.077 -3.140 0.064 1.00 83.75 101 LEU A C 1
ATOM 779 O O . LEU A 1 101 ? 7.091 -4.207 0.669 1.00 83.75 101 LEU A O 1
ATOM 783 N N . PHE A 1 102 ? 7.672 -2.037 0.526 1.00 80.12 102 PHE A N 1
ATOM 784 C CA . PHE A 1 102 ? 8.548 -2.018 1.704 1.00 80.12 102 PHE A CA 1
ATOM 785 C C . PHE A 1 102 ? 7.895 -1.477 2.979 1.00 80.12 102 PHE A C 1
ATOM 787 O O . PHE A 1 102 ? 8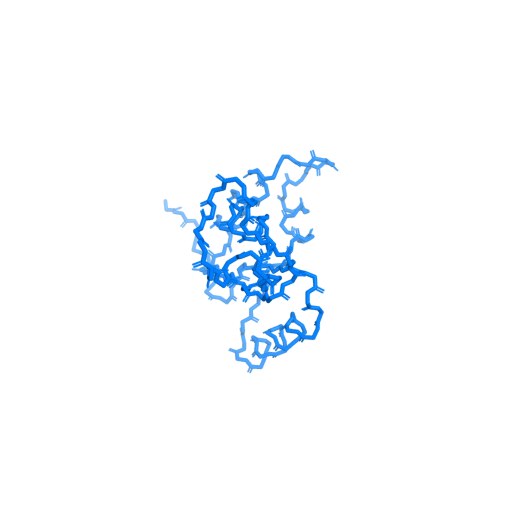.363 -1.794 4.068 1.00 80.12 102 PHE A O 1
ATOM 794 N N . GLU A 1 103 ? 6.851 -0.656 2.865 1.00 69.56 103 GLU A N 1
ATOM 795 C CA . GLU A 1 103 ? 6.163 -0.036 4.012 1.00 69.56 103 GLU A CA 1
ATOM 796 C C . GLU A 1 103 ? 4.844 -0.758 4.345 1.00 69.56 103 GLU A C 1
ATOM 798 O O . GLU A 1 103 ? 4.054 -0.260 5.145 1.00 69.56 103 GLU A O 1
ATOM 803 N N . ALA A 1 104 ? 4.600 -1.900 3.692 1.00 67.75 104 ALA A N 1
ATOM 804 C CA . ALA A 1 104 ? 3.381 -2.692 3.788 1.00 67.75 104 ALA A CA 1
ATOM 805 C C . ALA A 1 104 ? 3.325 -3.657 4.976 1.00 67.75 104 ALA A C 1
ATOM 807 O O . ALA A 1 104 ? 4.371 -4.256 5.310 1.00 67.75 104 ALA A O 1
#

Radius of gyration: 17.51 Å; Cα contacts (8 Å, |Δi|>4): 144; chains: 1; bounding box: 46×28×53 Å

Solvent-accessible surface area (backbone atoms only — not comparable to full-atom values): 6247 Å² total; per-residue (Å²): 130,81,81,84,54,55,81,41,25,28,30,55,45,60,70,82,55,57,70,63,51,53,51,54,55,51,53,35,53,74,73,66,37,45,72,43,47,64,71,52,26,43,57,72,59,75,49,98,79,68,55,69,67,53,27,49,53,51,35,61,72,52,27,60,45,78,47,74,51,81,46,75,66,36,76,48,54,52,60,77,92,79,63,59,96,86,50,71,52,61,43,85,38,73,33,51,37,65,65,58,70,73,75,102

Nearest PDB structures (foldseek):
  8rpt-assembly1_A  TM=5.276E-01  e=1.576E+00  Homo sapiens
  8snz-assembly1_B-2  TM=5.193E-01  e=3.018E+00  Rhodopseudomonas palustris
  8v2y-assembly1_A  TM=5.104E-01  e=3.018E+00  Rhodopseudomonas palustris
  1dcf-assembly1_A-2  TM=5.583E-01  e=6.168E+00  Arabidopsis thaliana

Foldseek 3Di:
DQPDADLQEEEEAADPPPVLVVVVVVVSVVVRHDYQYLVNLVVQLVDPDDDLVSSVVSSVSRGNYYDQDKDQDDWAADDPVVDDVPDCRNPTDTTGDVCSVPSD

pLDDT: mean 90.38, std 7.74, range [46.72, 96.62]

Secondary structure (DSSP, 8-state):
-PPPPPTTEEEEEE-S-HHHHHHHHHHHHHTT-EEEPHHHHHHHTT-SS--HHHHHHHHHHH-SEEEEE--S-EEE---GGG--TT-GGGS-EEE--HHHHH--

Mean predicted aligned error: 4.9 Å

Sequence (104 aa):
MRPEVDPRKVFVIHGRNEPARKGLFAFRRAIGLEPIEWSEAITMTGQGSPYIGDVLNVAFGAAQAVVVLQTPDDVAHLHESLTYPGDPETSPQMQPRPNVLFEA